Protein AF-A0A3D4GW04-F1 (afdb_monomer_lite)

Sequence (102 aa):
MNRYTFLANFTNLARQGFILAAIEYRTANVARFPAQLENVKAAVRFLRATSEYFGIDPKSTGIKGESAGGQLACLAGTTNGNGSFDIGQNLTKSSDVQAVCA

Structure (mmCIF, N/CA/C/O backbone):
data_AF-A0A3D4GW04-F1
#
_entry.id   AF-A0A3D4GW04-F1
#
loop_
_atom_site.group_PDB
_atom_site.id
_atom_site.type_symbol
_atom_site.label_atom_id
_atom_site.label_alt_id
_atom_site.label_comp_id
_atom_site.label_asym_id
_atom_site.label_entity_id
_atom_site.label_seq_id
_atom_site.pdbx_PDB_ins_code
_atom_site.Cartn_x
_atom_site.Cartn_y
_atom_site.Cartn_z
_atom_site.occupancy
_atom_site.B_iso_or_equiv
_atom_site.auth_seq_id
_atom_site.auth_comp_id
_atom_site.auth_asym_id
_atom_site.auth_atom_id
_atom_site.pdbx_PDB_model_num
ATOM 1 N N . MET A 1 1 ? 0.685 6.406 -19.303 1.00 61.22 1 MET A N 1
ATOM 2 C CA . MET A 1 1 ? -0.606 5.679 -19.293 1.00 61.22 1 MET A CA 1
ATOM 3 C C . MET A 1 1 ? -1.626 6.543 -18.564 1.00 61.22 1 MET A C 1
ATOM 5 O O . MET A 1 1 ? -1.231 7.209 -17.618 1.00 61.22 1 MET A O 1
ATOM 9 N N . ASN A 1 2 ? -2.886 6.607 -19.003 1.00 72.94 2 ASN A N 1
ATOM 10 C CA . ASN A 1 2 ? -3.899 7.414 -18.311 1.00 72.94 2 ASN A CA 1
ATOM 11 C C . ASN A 1 2 ? -4.240 6.765 -16.953 1.00 72.94 2 ASN A C 1
ATOM 13 O O . ASN A 1 2 ? -4.666 5.609 -16.916 1.00 72.94 2 ASN A O 1
ATOM 17 N N . ARG A 1 3 ? -4.064 7.505 -15.849 1.00 70.94 3 ARG A N 1
ATOM 18 C CA . ARG A 1 3 ? -4.274 7.028 -14.467 1.00 70.94 3 ARG A CA 1
ATOM 19 C C . ARG A 1 3 ? -5.700 6.559 -14.159 1.00 70.94 3 ARG A C 1
ATOM 21 O O . ARG A 1 3 ? -5.905 5.794 -13.225 1.00 70.94 3 ARG A O 1
ATOM 28 N N . TYR A 1 4 ? -6.680 6.975 -14.957 1.00 74.25 4 TYR A N 1
ATOM 29 C CA . TYR A 1 4 ? -8.086 6.620 -14.766 1.00 74.25 4 TYR A CA 1
ATOM 30 C C . TYR A 1 4 ? -8.511 5.365 -15.535 1.00 74.25 4 TYR A C 1
ATOM 32 O O . TYR A 1 4 ? -9.591 4.842 -15.275 1.00 74.25 4 TYR A O 1
ATOM 40 N N . THR A 1 5 ? -7.664 4.853 -16.439 1.00 75.12 5 THR A N 1
ATOM 41 C CA . THR A 1 5 ? -8.001 3.733 -17.343 1.00 75.12 5 THR A CA 1
ATOM 42 C C . THR A 1 5 ? -8.520 2.513 -16.584 1.00 75.12 5 THR A C 1
ATOM 44 O O . THR A 1 5 ? -9.471 1.874 -17.015 1.00 75.12 5 THR A O 1
ATOM 47 N N . PHE A 1 6 ? -7.931 2.221 -15.423 1.00 75.19 6 PHE A N 1
ATOM 48 C CA . PHE A 1 6 ? -8.273 1.037 -14.637 1.00 75.19 6 PHE A CA 1
ATOM 49 C C . PHE A 1 6 ? -9.319 1.294 -13.550 1.00 75.19 6 PHE A C 1
ATOM 51 O O . PHE A 1 6 ? -9.873 0.336 -13.023 1.00 75.19 6 PHE A O 1
ATOM 58 N N . LEU A 1 7 ? -9.644 2.552 -13.222 1.00 75.81 7 LEU A N 1
ATOM 59 C CA . LEU A 1 7 ? -10.640 2.839 -12.180 1.00 75.81 7 LEU A CA 1
ATOM 60 C C . LEU A 1 7 ? -12.032 2.332 -12.560 1.00 75.81 7 LEU A C 1
ATOM 62 O O . LEU A 1 7 ? -12.761 1.847 -11.697 1.00 75.81 7 LEU A O 1
ATOM 66 N N . ALA A 1 8 ? -12.381 2.386 -13.849 1.00 81.12 8 ALA A N 1
ATOM 67 C CA . ALA A 1 8 ? -13.654 1.873 -14.346 1.00 81.12 8 ALA A CA 1
ATOM 68 C C . ALA A 1 8 ? -13.845 0.377 -14.021 1.00 81.12 8 ALA A C 1
ATOM 70 O O . ALA A 1 8 ? -14.945 -0.037 -13.649 1.00 81.12 8 ALA A O 1
ATOM 71 N N . ASN A 1 9 ? -12.761 -0.408 -14.052 1.00 83.12 9 ASN A N 1
ATOM 72 C CA . ASN A 1 9 ? -12.782 -1.844 -13.747 1.00 83.12 9 ASN A CA 1
ATOM 73 C C . ASN A 1 9 ? -13.111 -2.135 -12.274 1.00 83.12 9 ASN A C 1
ATOM 75 O O . ASN A 1 9 ? -13.487 -3.255 -11.934 1.00 83.12 9 ASN A O 1
ATOM 79 N N . PHE A 1 10 ? -13.001 -1.133 -11.398 1.00 85.94 10 PHE A N 1
ATOM 80 C CA . PHE A 1 10 ? -13.250 -1.259 -9.964 1.00 85.94 10 PHE A CA 1
ATOM 81 C C . PHE A 1 10 ? -14.553 -0.597 -9.514 1.00 85.94 10 PHE A C 1
ATOM 83 O O . PHE A 1 10 ? -14.859 -0.589 -8.325 1.00 85.94 10 PHE A O 1
ATOM 90 N N . THR A 1 11 ? -15.374 -0.105 -10.442 1.00 87.31 11 THR A N 1
ATOM 91 C CA . THR A 1 11 ? -16.667 0.529 -10.131 1.00 87.31 11 THR A CA 1
ATOM 92 C C . THR A 1 11 ? -17.578 -0.341 -9.264 1.00 87.31 11 THR A C 1
ATOM 94 O O . THR A 1 11 ? -18.268 0.186 -8.396 1.00 87.31 11 THR A O 1
ATOM 97 N N . ASN A 1 12 ? -17.537 -1.669 -9.414 1.00 90.69 12 ASN A N 1
ATOM 98 C CA . ASN A 1 12 ? -18.284 -2.587 -8.549 1.00 90.69 12 ASN A CA 1
ATOM 99 C C . ASN A 1 12 ? -17.883 -2.482 -7.068 1.00 90.69 12 ASN A C 1
ATOM 101 O O . ASN A 1 12 ? -18.757 -2.540 -6.210 1.00 90.69 12 ASN A O 1
ATOM 105 N N . LEU A 1 13 ? -16.600 -2.264 -6.760 1.00 91.12 13 LEU A N 1
ATOM 106 C CA . LEU A 1 13 ? -16.139 -2.039 -5.387 1.00 91.12 13 LEU A CA 1
ATOM 107 C C . LEU A 1 13 ? -16.656 -0.698 -4.857 1.00 91.12 13 LEU A C 1
ATOM 109 O O . LEU A 1 13 ? -17.178 -0.633 -3.749 1.00 91.12 13 LEU A O 1
ATOM 113 N N . ALA A 1 14 ? -16.611 0.360 -5.671 1.00 91.12 14 ALA A N 1
ATOM 114 C CA . ALA A 1 14 ? -17.176 1.651 -5.276 1.00 91.12 14 ALA A CA 1
ATOM 115 C C . ALA A 1 14 ? -18.682 1.552 -4.965 1.00 91.12 14 ALA A C 1
ATOM 117 O O . ALA A 1 14 ? -19.153 2.100 -3.972 1.00 91.12 14 ALA A O 1
ATOM 118 N N . ARG A 1 15 ? -19.436 0.774 -5.755 1.00 92.88 15 ARG A N 1
ATOM 119 C CA . ARG A 1 15 ? -20.866 0.502 -5.507 1.00 92.88 15 ARG A CA 1
ATOM 120 C C . ARG A 1 15 ? -21.124 -0.296 -4.228 1.00 92.88 15 ARG A C 1
ATOM 122 O O . ARG A 1 15 ? -22.227 -0.230 -3.702 1.00 92.88 15 ARG A O 1
ATOM 129 N N . GLN A 1 16 ? -20.129 -1.029 -3.736 1.00 93.44 16 GLN A N 1
ATOM 130 C CA . GLN A 1 16 ? -20.178 -1.749 -2.462 1.00 93.44 16 GLN A CA 1
ATOM 131 C C . GLN A 1 16 ? -19.707 -0.892 -1.273 1.00 93.44 16 GLN A C 1
ATOM 133 O O . GLN A 1 16 ? -19.638 -1.396 -0.157 1.00 93.44 16 GLN A O 1
ATOM 138 N N . GLY A 1 17 ? -19.404 0.394 -1.489 1.00 92.06 17 GLY A N 1
ATOM 139 C CA . GLY A 1 17 ? -19.011 1.330 -0.433 1.00 92.06 17 GLY A CA 1
ATOM 140 C C . GLY A 1 17 ? -17.502 1.458 -0.219 1.00 92.06 17 GLY A C 1
ATOM 141 O O . GLY A 1 17 ? -17.084 2.107 0.736 1.00 92.06 17 GLY A O 1
ATOM 142 N N . PHE A 1 18 ? -16.670 0.880 -1.092 1.00 92.69 18 PHE A N 1
ATOM 143 C CA . PHE A 1 18 ? -15.221 1.064 -1.015 1.00 92.69 18 PHE A CA 1
ATOM 144 C C . PHE A 1 18 ? -14.788 2.410 -1.601 1.00 92.69 18 PHE A C 1
ATOM 146 O O . PHE A 1 18 ? -15.213 2.806 -2.688 1.00 92.69 18 PHE A O 1
ATOM 153 N N . ILE A 1 19 ? -13.847 3.069 -0.928 1.00 92.75 19 ILE A N 1
ATOM 154 C CA . ILE A 1 19 ? -13.100 4.191 -1.499 1.00 92.75 19 ILE A CA 1
ATOM 155 C C . ILE A 1 19 ? -11.964 3.629 -2.356 1.00 92.75 19 ILE A C 1
ATOM 157 O O . ILE A 1 19 ? -11.195 2.777 -1.912 1.00 92.75 19 ILE A O 1
ATOM 161 N N . LEU A 1 20 ? -11.847 4.122 -3.590 1.00 92.12 20 LEU A N 1
ATOM 162 C CA . LEU A 1 20 ? -10.801 3.720 -4.526 1.00 92.12 20 LEU A CA 1
ATOM 163 C C . LEU A 1 20 ? -9.775 4.839 -4.681 1.00 92.12 20 LEU A C 1
ATOM 165 O O . LEU A 1 20 ? -10.105 5.930 -5.142 1.00 92.12 20 LEU A O 1
ATOM 169 N N . ALA A 1 21 ? -8.520 4.544 -4.352 1.00 91.88 21 ALA A N 1
ATOM 170 C CA . ALA A 1 21 ? -7.395 5.449 -4.551 1.00 91.88 21 ALA A CA 1
ATOM 171 C C . ALA A 1 21 ? -6.427 4.855 -5.583 1.00 91.88 21 ALA A C 1
ATOM 173 O O . ALA A 1 21 ? -5.796 3.828 -5.335 1.00 91.88 21 ALA A O 1
ATOM 174 N N . ALA A 1 22 ? -6.306 5.498 -6.747 1.00 91.75 22 ALA A N 1
ATOM 175 C CA . ALA A 1 22 ? -5.269 5.160 -7.719 1.00 91.75 22 ALA A CA 1
ATOM 176 C C . ALA A 1 22 ? -3.949 5.826 -7.315 1.00 91.75 22 ALA A C 1
ATOM 178 O O . ALA A 1 22 ? -3.923 7.024 -7.034 1.00 91.75 22 ALA A O 1
ATOM 179 N N . ILE A 1 23 ? -2.861 5.056 -7.310 1.00 91.94 23 ILE A N 1
ATOM 180 C CA . ILE A 1 23 ? -1.532 5.538 -6.927 1.00 91.94 23 ILE A CA 1
ATOM 181 C C . ILE A 1 23 ? -0.583 5.497 -8.122 1.00 91.94 23 ILE A C 1
ATOM 183 O O . ILE A 1 23 ? -0.618 4.570 -8.931 1.00 91.94 23 ILE A O 1
ATOM 187 N N . GLU A 1 24 ? 0.294 6.490 -8.203 1.00 92.19 24 GLU A N 1
ATOM 188 C CA . GLU A 1 24 ? 1.429 6.491 -9.121 1.00 92.19 24 GLU A CA 1
ATOM 189 C C . GLU A 1 24 ? 2.709 6.230 -8.323 1.00 92.19 24 GLU A C 1
ATOM 191 O O . GLU A 1 24 ? 2.901 6.754 -7.225 1.00 92.19 24 GLU A O 1
ATOM 196 N N . TYR A 1 25 ? 3.590 5.399 -8.872 1.00 94.12 25 TYR A N 1
ATOM 197 C CA . TYR A 1 25 ? 4.887 5.077 -8.285 1.00 94.12 25 TYR A CA 1
ATOM 198 C C . TYR A 1 25 ? 5.988 5.235 -9.333 1.00 94.12 25 TYR A C 1
ATOM 200 O O . TYR A 1 25 ? 5.752 5.100 -10.535 1.00 94.12 25 TYR A O 1
ATOM 208 N N . ARG A 1 26 ? 7.213 5.520 -8.882 1.00 95.50 26 ARG A N 1
ATOM 209 C CA . ARG A 1 26 ? 8.376 5.677 -9.766 1.00 95.50 26 ARG A CA 1
ATOM 210 C C . ARG A 1 26 ? 8.677 4.360 -10.474 1.00 95.50 26 ARG A C 1
ATOM 212 O O . ARG A 1 26 ? 8.938 3.358 -9.820 1.00 95.50 26 ARG A O 1
ATOM 219 N N . THR A 1 27 ? 8.702 4.347 -11.799 1.00 92.56 27 THR A N 1
ATOM 220 C CA . THR A 1 27 ? 9.072 3.167 -12.595 1.00 92.56 27 THR A CA 1
ATOM 221 C C . THR A 1 27 ? 10.592 2.951 -12.624 1.00 92.56 27 THR A C 1
ATOM 223 O O . THR A 1 27 ? 11.364 3.833 -12.249 1.00 92.56 27 THR A O 1
ATOM 226 N N . ALA A 1 28 ? 11.042 1.765 -13.050 1.00 92.25 28 ALA A N 1
ATOM 227 C CA . ALA A 1 28 ? 12.454 1.359 -12.983 1.00 92.25 28 ALA A CA 1
ATOM 228 C C . ALA A 1 28 ? 13.419 2.250 -13.795 1.00 92.25 28 ALA A C 1
ATOM 230 O O . ALA A 1 28 ? 14.601 2.334 -13.478 1.00 92.25 28 ALA A O 1
ATOM 231 N N . ASN A 1 29 ? 12.914 2.941 -14.819 1.00 93.75 29 ASN A N 1
ATOM 232 C CA . ASN A 1 29 ? 13.656 3.946 -15.587 1.00 93.75 29 ASN A CA 1
ATOM 233 C C . ASN A 1 29 ? 13.886 5.262 -14.819 1.00 93.75 29 ASN A C 1
ATOM 235 O O . ASN A 1 29 ? 14.743 6.042 -15.217 1.00 93.75 29 ASN A O 1
ATOM 239 N N . VAL A 1 30 ? 13.124 5.521 -13.752 1.00 96.19 30 VAL A N 1
ATOM 240 C CA . VAL A 1 30 ? 13.243 6.722 -12.910 1.00 96.19 30 VAL A CA 1
ATOM 241 C C . VAL A 1 30 ? 14.028 6.418 -11.636 1.00 96.19 30 VAL A C 1
ATOM 243 O O . VAL A 1 30 ? 14.853 7.223 -11.215 1.00 96.19 30 VAL A O 1
ATOM 246 N N . ALA A 1 31 ? 13.779 5.269 -11.005 1.00 96.69 31 ALA A N 1
ATOM 247 C CA . ALA A 1 31 ? 14.454 4.887 -9.770 1.00 96.69 31 ALA A CA 1
ATOM 248 C C . ALA A 1 31 ? 14.588 3.366 -9.646 1.00 96.69 31 ALA A C 1
ATOM 250 O O . ALA A 1 31 ? 13.671 2.617 -9.986 1.00 96.69 31 ALA A O 1
ATOM 251 N N . ARG A 1 32 ? 15.727 2.905 -9.118 1.00 97.25 32 ARG A N 1
ATOM 252 C CA . ARG A 1 32 ? 15.957 1.483 -8.832 1.00 97.25 32 ARG A CA 1
ATOM 253 C C . ARG A 1 32 ? 15.114 1.027 -7.641 1.00 97.25 32 ARG A C 1
ATOM 255 O O . ARG A 1 32 ? 14.807 1.817 -6.750 1.00 97.25 32 ARG A O 1
ATOM 262 N N . PHE A 1 33 ? 14.796 -0.262 -7.609 1.00 96.75 33 PHE A N 1
ATOM 263 C CA . PHE A 1 33 ? 14.236 -0.905 -6.421 1.00 96.75 33 PHE A CA 1
ATOM 264 C C . PHE A 1 33 ? 15.117 -0.609 -5.183 1.00 96.75 33 PHE A C 1
ATOM 266 O O . PHE A 1 33 ? 16.343 -0.649 -5.333 1.00 96.75 33 PHE A O 1
ATOM 273 N N . PRO A 1 34 ? 14.549 -0.304 -3.992 1.00 97.19 34 PRO A N 1
ATOM 274 C CA . PRO A 1 34 ? 13.145 -0.464 -3.570 1.00 97.19 34 PRO A CA 1
ATOM 275 C C . PRO A 1 34 ? 12.217 0.748 -3.781 1.00 97.19 34 PRO A C 1
ATOM 277 O O . PRO A 1 34 ? 11.109 0.764 -3.241 1.00 97.19 34 PRO A O 1
ATOM 280 N N . ALA A 1 35 ? 12.600 1.734 -4.596 1.00 98.06 35 ALA A N 1
ATOM 281 C CA . ALA A 1 35 ? 11.874 2.999 -4.760 1.00 98.06 35 ALA A CA 1
ATOM 282 C C . ALA A 1 35 ? 10.367 2.879 -5.057 1.00 98.06 35 ALA A C 1
ATOM 284 O O . ALA A 1 35 ? 9.573 3.720 -4.626 1.00 98.06 35 ALA A O 1
ATOM 285 N N . GLN A 1 36 ? 9.977 1.846 -5.803 1.00 97.81 36 GLN A N 1
ATOM 286 C CA . GLN A 1 36 ? 8.593 1.519 -6.140 1.00 97.81 36 GLN A CA 1
ATOM 287 C C . GLN A 1 36 ? 7.790 1.136 -4.890 1.00 97.81 36 GLN A C 1
ATOM 289 O O . GLN A 1 36 ? 6.697 1.654 -4.667 1.00 97.81 36 GLN A O 1
ATOM 294 N N . LEU A 1 37 ? 8.347 0.239 -4.068 1.00 98.19 37 LEU A N 1
ATOM 295 C CA . LEU A 1 37 ? 7.716 -0.256 -2.845 1.00 98.19 37 LEU A CA 1
ATOM 296 C C . LEU A 1 37 ? 7.594 0.864 -1.810 1.00 98.19 37 LEU A C 1
ATOM 298 O O . LEU A 1 37 ? 6.544 1.015 -1.188 1.00 98.19 37 LEU A O 1
ATOM 302 N N . GLU A 1 38 ? 8.628 1.696 -1.688 1.00 98.50 38 GLU A N 1
ATOM 303 C CA . GLU A 1 38 ? 8.603 2.899 -0.852 1.00 98.50 38 GLU A CA 1
ATOM 304 C C . GLU A 1 38 ? 7.444 3.829 -1.231 1.00 98.50 38 GLU A C 1
ATOM 306 O O . GLU A 1 38 ? 6.763 4.358 -0.354 1.00 98.50 38 GLU A O 1
ATOM 311 N N . ASN A 1 39 ? 7.183 4.020 -2.531 1.00 98.12 39 ASN A N 1
ATOM 312 C CA . ASN A 1 39 ? 6.070 4.850 -2.994 1.00 98.12 39 ASN A CA 1
ATOM 313 C C . ASN A 1 39 ? 4.711 4.227 -2.667 1.00 98.12 39 ASN A C 1
ATOM 315 O O . ASN A 1 39 ? 3.819 4.943 -2.216 1.00 98.12 39 ASN A O 1
ATOM 319 N N . VAL A 1 40 ? 4.561 2.910 -2.828 1.00 97.94 40 VAL A N 1
ATOM 320 C CA . VAL A 1 40 ? 3.333 2.200 -2.440 1.00 97.94 40 VAL A CA 1
ATOM 321 C C . 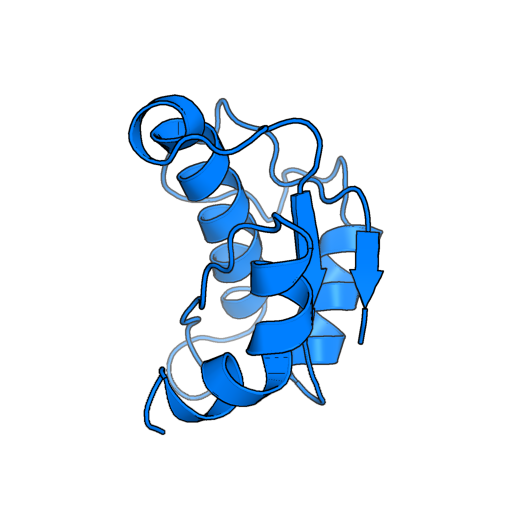VAL A 1 40 ? 3.058 2.357 -0.944 1.00 97.94 40 VAL A C 1
ATOM 323 O O . VAL A 1 40 ? 1.967 2.771 -0.551 1.00 97.94 40 VAL A O 1
ATOM 326 N N . LYS A 1 41 ? 4.060 2.106 -0.098 1.00 98.50 41 LYS A N 1
ATOM 327 C CA . LYS A 1 41 ? 3.939 2.254 1.358 1.00 98.50 41 LYS A CA 1
ATOM 328 C C . LYS A 1 41 ? 3.692 3.707 1.774 1.00 98.50 41 LYS A C 1
ATOM 330 O O . LYS A 1 41 ? 2.863 3.961 2.647 1.00 98.50 41 LYS A O 1
ATOM 335 N N . ALA A 1 42 ? 4.333 4.673 1.112 1.00 98.38 42 ALA A N 1
ATOM 336 C CA . ALA A 1 42 ? 4.067 6.096 1.323 1.00 98.38 42 ALA A CA 1
ATOM 337 C C . ALA A 1 42 ? 2.625 6.479 0.966 1.00 98.38 42 ALA A C 1
ATOM 339 O O . ALA A 1 42 ? 2.014 7.262 1.692 1.00 98.38 42 ALA A O 1
ATOM 340 N N . ALA A 1 43 ? 2.055 5.901 -0.094 1.00 97.50 43 ALA A N 1
ATOM 341 C CA . ALA A 1 43 ? 0.666 6.142 -0.465 1.00 97.50 43 ALA A CA 1
ATOM 342 C C . ALA A 1 43 ? -0.312 5.616 0.599 1.00 97.50 43 ALA A C 1
ATOM 344 O O . ALA A 1 43 ? -1.237 6.330 0.978 1.00 97.50 43 ALA A O 1
ATOM 345 N N . VAL A 1 44 ? -0.067 4.428 1.165 1.00 97.69 44 VAL A N 1
ATOM 346 C CA . VAL A 1 44 ? -0.863 3.900 2.291 1.00 97.69 44 VAL A CA 1
ATOM 347 C C . VAL A 1 44 ? -0.805 4.846 3.495 1.00 97.69 44 VAL A C 1
ATOM 349 O O . VAL A 1 44 ? -1.841 5.200 4.063 1.00 97.69 44 VAL A O 1
ATOM 352 N N . ARG A 1 45 ? 0.394 5.322 3.860 1.00 98.06 45 ARG A N 1
ATOM 353 C CA . ARG A 1 45 ? 0.556 6.293 4.956 1.00 98.06 45 ARG A CA 1
ATOM 354 C C . ARG A 1 45 ? -0.155 7.611 4.672 1.00 98.06 45 ARG A C 1
ATOM 356 O O . ARG A 1 45 ? -0.774 8.166 5.574 1.00 98.06 45 ARG A O 1
ATOM 363 N N . PHE A 1 46 ? -0.088 8.102 3.437 1.00 97.50 46 PHE A N 1
ATOM 364 C CA . PHE A 1 46 ? -0.780 9.317 3.016 1.00 97.50 46 PHE A CA 1
ATOM 365 C C . PHE A 1 46 ? -2.300 9.184 3.161 1.00 97.50 46 PHE A C 1
ATOM 367 O O . PHE A 1 46 ? -2.926 10.055 3.765 1.00 97.50 46 PHE A O 1
ATOM 374 N N . LEU A 1 47 ? -2.890 8.080 2.695 1.00 96.06 47 LEU A N 1
ATOM 375 C CA . LEU A 1 47 ? -4.329 7.824 2.835 1.00 96.06 47 LEU A CA 1
ATOM 376 C C . LEU A 1 47 ? -4.753 7.753 4.307 1.00 96.06 47 LEU A C 1
ATOM 378 O O . LEU A 1 47 ? -5.785 8.297 4.682 1.00 96.06 47 LEU A O 1
ATOM 382 N N . ARG A 1 48 ? -3.923 7.163 5.173 1.00 96.94 48 ARG A N 1
ATOM 383 C CA . ARG A 1 48 ? -4.160 7.152 6.626 1.00 96.94 48 ARG A CA 1
ATOM 384 C C . ARG A 1 48 ? -3.979 8.511 7.292 1.00 96.94 48 ARG A C 1
ATOM 386 O O . ARG A 1 48 ? -4.638 8.793 8.287 1.00 96.94 48 ARG A O 1
ATOM 393 N N . ALA A 1 49 ? -3.062 9.337 6.803 1.00 97.44 49 ALA A N 1
ATOM 394 C CA . ALA A 1 49 ? -2.861 10.690 7.314 1.00 97.44 49 ALA A CA 1
ATOM 395 C C . ALA A 1 49 ? -4.002 11.633 6.913 1.00 97.44 49 ALA A C 1
ATOM 397 O O . ALA A 1 49 ? -4.303 12.569 7.645 1.00 97.44 49 ALA A O 1
ATOM 398 N N . THR A 1 50 ? -4.652 11.355 5.784 1.00 96.25 50 THR A N 1
ATOM 399 C CA . THR A 1 50 ? -5.748 12.151 5.216 1.00 96.25 50 THR A CA 1
ATOM 400 C C . THR A 1 50 ? -7.114 11.481 5.379 1.00 96.25 50 THR A C 1
ATOM 402 O O . THR A 1 50 ? -8.085 11.877 4.737 1.00 96.25 50 THR A O 1
ATOM 405 N N . SER A 1 51 ? -7.211 10.470 6.249 1.00 96.31 51 SER A N 1
ATOM 406 C CA . SER A 1 51 ? -8.379 9.592 6.314 1.00 96.31 51 SER A CA 1
ATOM 407 C C . SER A 1 51 ? -9.659 10.329 6.696 1.00 96.31 51 SER A C 1
ATOM 409 O O . SER A 1 51 ? -10.702 10.069 6.112 1.00 96.31 51 SER A O 1
ATOM 411 N N . GLU A 1 52 ? -9.575 11.286 7.622 1.00 96.31 52 GLU A N 1
ATOM 412 C CA . GLU A 1 52 ? -10.712 12.119 8.033 1.00 96.31 52 GLU A CA 1
ATOM 413 C C . GLU A 1 52 ? -11.245 12.969 6.873 1.00 96.31 52 GLU A C 1
ATOM 415 O O . GLU A 1 52 ? -12.449 13.019 6.645 1.00 96.31 52 GLU A O 1
ATOM 420 N N . TYR A 1 53 ? -10.345 13.564 6.085 1.00 95.69 53 TYR A N 1
ATOM 421 C CA . TYR A 1 53 ? -10.713 14.414 4.954 1.00 95.69 53 TYR A CA 1
ATOM 422 C C . TYR A 1 53 ? -11.442 13.639 3.848 1.00 95.69 53 TYR A C 1
ATOM 424 O O . TYR A 1 53 ? -12.384 14.150 3.248 1.00 95.69 53 TYR A O 1
ATOM 432 N N . PHE A 1 54 ? -11.023 12.399 3.585 1.00 92.38 54 PHE A N 1
ATOM 433 C CA . PHE A 1 54 ? -11.609 11.556 2.539 1.00 92.38 54 PHE A CA 1
ATOM 434 C C . PHE A 1 54 ? -12.674 10.571 3.047 1.00 92.38 54 PHE A C 1
ATOM 436 O O . PHE A 1 54 ? -13.225 9.823 2.243 1.00 92.38 54 PHE 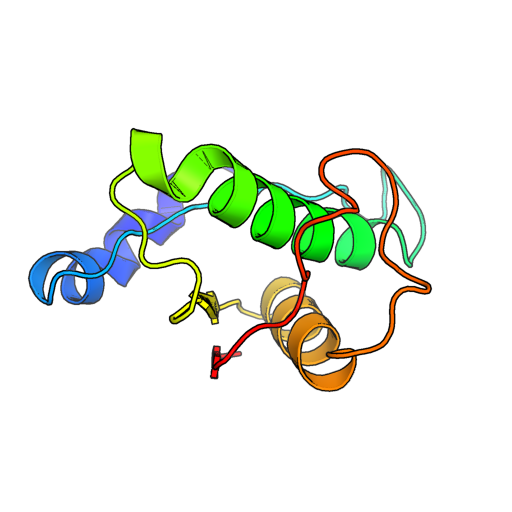A O 1
ATOM 443 N N . GLY A 1 55 ? -12.961 10.535 4.353 1.00 93.31 55 GLY A N 1
ATOM 444 C CA . GLY A 1 55 ? -13.878 9.556 4.950 1.00 93.31 55 GLY A CA 1
ATOM 445 C C . GLY A 1 55 ? -13.383 8.104 4.869 1.00 93.31 55 GLY A C 1
ATOM 446 O O . GLY A 1 55 ? -14.187 7.182 4.768 1.00 93.31 55 GLY A O 1
ATOM 447 N N . ILE A 1 56 ? -12.065 7.889 4.873 1.00 94.19 56 ILE A N 1
ATOM 448 C CA . ILE A 1 56 ? -11.437 6.561 4.807 1.00 94.19 56 ILE A CA 1
ATOM 449 C C . ILE A 1 56 ? -11.419 5.941 6.205 1.00 94.19 56 ILE A C 1
ATOM 451 O O . ILE A 1 56 ? -11.007 6.593 7.161 1.00 94.19 56 ILE A O 1
ATOM 455 N N . ASP A 1 57 ? -11.772 4.659 6.323 1.00 94.81 57 ASP A N 1
ATOM 456 C CA . ASP A 1 57 ? -11.443 3.877 7.517 1.00 94.81 57 ASP A CA 1
ATOM 457 C C . ASP A 1 57 ? -9.954 3.473 7.478 1.00 94.81 57 ASP A C 1
ATOM 459 O O . ASP A 1 57 ? -9.566 2.596 6.695 1.00 94.81 57 ASP A O 1
ATOM 463 N N . PRO A 1 58 ? -9.083 4.071 8.316 1.00 93.12 58 PRO A N 1
ATOM 464 C CA . PRO A 1 58 ? -7.647 3.808 8.269 1.00 93.12 58 PRO A CA 1
ATOM 465 C C . PRO A 1 58 ? -7.272 2.385 8.715 1.00 93.12 58 PRO A C 1
ATOM 467 O O . PRO A 1 58 ? -6.126 1.969 8.503 1.00 93.12 58 PRO A O 1
ATOM 470 N N . LYS A 1 59 ? -8.199 1.647 9.344 1.00 94.44 59 LYS A N 1
ATOM 471 C CA . LYS A 1 59 ? -7.996 0.262 9.798 1.00 94.44 59 LYS A CA 1
ATOM 472 C C . LYS A 1 59 ? -8.321 -0.775 8.723 1.00 94.44 59 LYS A C 1
ATOM 474 O O . LYS A 1 59 ? -7.933 -1.927 8.884 1.00 94.44 59 LYS A O 1
ATOM 479 N N . SER A 1 60 ? -8.975 -0.363 7.638 1.00 93.69 60 SER A N 1
ATOM 480 C CA . SER A 1 60 ? -9.498 -1.250 6.596 1.00 93.69 60 SER A CA 1
ATOM 481 C C . SER A 1 60 ? -8.916 -0.883 5.230 1.00 93.69 60 SER A C 1
ATOM 483 O O . SER A 1 60 ? -9.623 -0.452 4.323 1.00 93.69 60 SER A O 1
ATOM 485 N N . THR A 1 61 ? -7.595 -1.011 5.074 1.00 95.56 61 THR A N 1
ATOM 486 C CA . THR A 1 61 ? -6.884 -0.676 3.830 1.00 95.56 61 THR A CA 1
ATOM 487 C C . THR A 1 61 ? -6.393 -1.935 3.119 1.00 95.56 61 THR A C 1
ATOM 489 O O . THR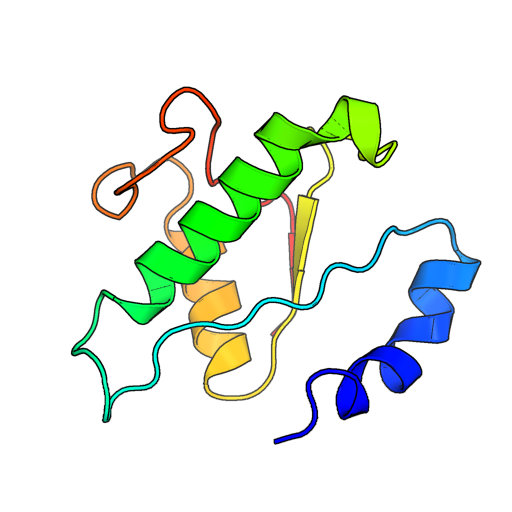 A 1 61 ? -5.538 -2.658 3.629 1.00 95.56 61 THR A O 1
ATOM 492 N N . GLY A 1 62 ? -6.912 -2.185 1.917 1.00 95.50 62 GLY A N 1
ATOM 493 C CA . GLY A 1 62 ? -6.420 -3.222 1.009 1.00 95.50 62 GLY A CA 1
ATOM 494 C C . GLY A 1 62 ? -5.617 -2.630 -0.146 1.00 95.50 62 GLY A C 1
ATOM 495 O O . GLY A 1 62 ? -5.804 -1.469 -0.510 1.00 95.50 62 GLY A O 1
ATOM 496 N N . ILE A 1 63 ? -4.745 -3.436 -0.748 1.00 95.81 63 ILE A N 1
ATOM 497 C CA . ILE A 1 63 ? -4.026 -3.075 -1.971 1.00 95.81 63 ILE A CA 1
ATOM 498 C C . ILE A 1 63 ? -4.322 -4.072 -3.086 1.00 95.81 63 ILE A C 1
ATOM 500 O O . ILE A 1 63 ? -4.324 -5.287 -2.880 1.00 95.81 63 ILE A O 1
ATOM 504 N N . LYS A 1 64 ? -4.558 -3.542 -4.288 1.00 93.94 64 LYS A N 1
ATOM 505 C CA . LYS A 1 64 ? -4.712 -4.339 -5.499 1.00 93.94 64 LYS A CA 1
ATOM 506 C C . LYS A 1 64 ? -3.748 -3.885 -6.589 1.00 93.94 64 LYS A C 1
ATOM 508 O O . LYS A 1 64 ? -3.591 -2.689 -6.818 1.00 93.94 64 LYS A O 1
ATOM 513 N N . GLY A 1 65 ? -3.162 -4.848 -7.293 1.00 92.56 65 GLY A N 1
ATOM 514 C CA . GLY A 1 65 ? -2.372 -4.619 -8.497 1.00 92.56 65 GLY A CA 1
ATOM 515 C C . GLY A 1 65 ? -2.615 -5.676 -9.573 1.00 92.56 65 GLY A C 1
ATOM 516 O O . GLY A 1 65 ? -3.491 -6.526 -9.426 1.00 92.56 65 GLY A O 1
ATOM 517 N N . GLU A 1 66 ? -1.853 -5.565 -10.660 1.00 91.81 66 GLU A N 1
ATOM 518 C CA . GLU A 1 66 ? -1.704 -6.551 -11.737 1.00 91.81 66 GLU A CA 1
ATOM 519 C C . GLU A 1 66 ? -0.243 -6.502 -12.222 1.00 91.81 66 GLU A C 1
ATOM 521 O O . GLU A 1 66 ? 0.368 -5.425 -12.225 1.00 91.81 66 GLU A O 1
ATOM 526 N N . SER A 1 67 ? 0.340 -7.642 -12.613 1.00 93.75 67 SER A N 1
ATOM 527 C CA . SER A 1 67 ? 1.715 -7.734 -13.140 1.00 93.75 67 SER A CA 1
ATOM 528 C C . SER A 1 67 ? 2.744 -7.096 -12.184 1.00 93.75 67 SER A C 1
ATOM 530 O O . SER A 1 67 ? 2.788 -7.453 -11.006 1.00 93.75 67 SER A O 1
ATOM 532 N N . ALA A 1 68 ? 3.535 -6.115 -12.631 1.00 93.38 68 ALA A N 1
ATOM 533 C CA . ALA A 1 68 ? 4.459 -5.366 -11.776 1.00 93.38 68 ALA A CA 1
ATOM 534 C C . ALA A 1 68 ? 3.753 -4.689 -10.582 1.00 93.38 68 ALA A C 1
ATOM 536 O O . ALA A 1 68 ? 4.292 -4.652 -9.477 1.00 93.38 68 ALA A O 1
ATOM 537 N N . GLY A 1 69 ? 2.521 -4.204 -10.767 1.00 93.81 69 GLY A N 1
ATOM 538 C CA . GLY A 1 69 ? 1.706 -3.672 -9.675 1.00 93.81 69 GLY A CA 1
ATOM 539 C C . GLY A 1 69 ? 1.247 -4.758 -8.699 1.00 93.81 69 GLY A C 1
ATOM 540 O O . GLY A 1 69 ? 1.191 -4.511 -7.499 1.00 93.81 69 GLY A O 1
ATOM 541 N N . GLY A 1 70 ? 0.958 -5.964 -9.195 1.00 95.88 70 GLY A N 1
ATOM 542 C CA . GLY A 1 70 ? 0.610 -7.127 -8.372 1.00 95.88 70 GLY A CA 1
ATOM 543 C C . GLY A 1 70 ? 1.792 -7.574 -7.513 1.00 95.88 70 GLY A C 1
ATOM 544 O O . GLY A 1 70 ? 1.641 -7.793 -6.314 1.00 95.88 70 GLY A O 1
ATOM 545 N N . GLN A 1 71 ? 3.001 -7.578 -8.083 1.00 97.00 71 GLN A N 1
ATOM 546 C CA . GLN A 1 71 ? 4.230 -7.805 -7.321 1.00 97.00 71 GLN A CA 1
ATOM 547 C C . GLN A 1 71 ? 4.401 -6.771 -6.198 1.00 97.00 71 GLN A C 1
ATOM 549 O O . GLN A 1 71 ? 4.715 -7.147 -5.071 1.00 97.00 71 GLN A O 1
ATOM 554 N N . LEU A 1 72 ? 4.177 -5.481 -6.471 1.00 97.81 72 LEU A N 1
ATOM 555 C CA . LEU A 1 72 ? 4.255 -4.436 -5.442 1.00 97.81 72 LEU A CA 1
ATOM 556 C C . LEU A 1 72 ? 3.170 -4.584 -4.371 1.00 97.81 72 LEU A C 1
ATOM 558 O O . LEU A 1 72 ? 3.456 -4.356 -3.198 1.00 97.81 72 LEU A O 1
ATOM 562 N N . ALA A 1 73 ? 1.960 -4.999 -4.751 1.00 97.94 73 ALA A N 1
ATOM 563 C CA . ALA A 1 73 ? 0.876 -5.296 -3.820 1.00 97.94 73 ALA A CA 1
ATOM 564 C C . ALA A 1 73 ? 1.256 -6.446 -2.869 1.00 97.94 73 ALA A C 1
ATOM 566 O O . ALA A 1 73 ? 1.134 -6.300 -1.652 1.00 97.94 73 ALA A O 1
ATOM 567 N N . CYS A 1 74 ? 1.802 -7.542 -3.408 1.00 98.31 74 CYS A N 1
ATOM 568 C CA . CYS A 1 74 ? 2.340 -8.651 -2.619 1.00 98.31 74 CYS A CA 1
ATOM 569 C C . CYS A 1 74 ? 3.459 -8.193 -1.688 1.00 98.31 74 CYS A C 1
ATOM 571 O O . CYS A 1 74 ? 3.367 -8.424 -0.486 1.00 98.31 74 CYS A O 1
ATOM 573 N N . LEU A 1 75 ? 4.470 -7.494 -2.212 1.00 98.25 75 LEU A N 1
ATOM 574 C CA . LEU A 1 75 ? 5.591 -7.003 -1.412 1.00 98.25 75 LEU A CA 1
ATOM 575 C C . LEU A 1 75 ? 5.128 -6.088 -0.278 1.00 98.25 75 LEU A C 1
ATOM 577 O O . LEU A 1 75 ? 5.629 -6.218 0.835 1.00 98.25 75 LEU A O 1
ATOM 581 N N . ALA A 1 76 ? 4.173 -5.189 -0.530 1.00 98.19 76 ALA A N 1
ATOM 582 C CA . ALA A 1 76 ? 3.628 -4.307 0.497 1.00 98.19 76 ALA A CA 1
ATOM 583 C C . ALA A 1 76 ? 3.023 -5.103 1.662 1.00 98.19 76 ALA A C 1
ATOM 585 O O . ALA A 1 76 ? 3.377 -4.829 2.807 1.00 98.19 76 ALA A O 1
ATOM 586 N N . GLY A 1 77 ? 2.199 -6.117 1.373 1.00 98.19 77 GLY A N 1
ATOM 587 C CA . GLY A 1 77 ? 1.591 -6.966 2.401 1.00 98.19 77 GLY A CA 1
ATOM 588 C C . GLY A 1 77 ? 2.580 -7.895 3.106 1.00 98.19 77 GLY A C 1
ATOM 589 O O . GLY A 1 77 ? 2.556 -8.005 4.329 1.00 98.19 77 GLY A O 1
ATOM 590 N N . THR A 1 78 ? 3.504 -8.526 2.375 1.00 98.19 78 THR A N 1
ATOM 591 C CA . THR A 1 78 ? 4.511 -9.426 2.973 1.00 98.19 78 THR A CA 1
ATOM 592 C C . THR A 1 78 ? 5.589 -8.683 3.760 1.00 98.19 78 THR A C 1
ATOM 594 O O . THR A 1 78 ? 6.372 -9.309 4.466 1.00 98.19 78 THR A O 1
ATOM 597 N N . THR A 1 79 ? 5.654 -7.356 3.638 1.00 98.44 79 THR A N 1
ATOM 598 C CA . THR A 1 79 ? 6.541 -6.485 4.421 1.00 98.44 79 THR A CA 1
ATOM 599 C C . THR A 1 79 ? 5.766 -5.614 5.413 1.00 98.44 79 THR A C 1
ATOM 601 O O . THR A 1 79 ? 6.259 -4.562 5.830 1.00 98.44 79 THR A O 1
ATOM 604 N N . ASN A 1 80 ? 4.552 -6.019 5.800 1.00 98.25 80 ASN A N 1
ATOM 605 C CA . ASN A 1 80 ? 3.866 -5.429 6.949 1.00 98.25 80 ASN A CA 1
ATOM 606 C C . ASN A 1 80 ? 4.751 -5.528 8.209 1.00 98.25 80 ASN A C 1
ATOM 608 O O . ASN A 1 80 ? 5.462 -6.514 8.404 1.00 98.25 80 ASN A O 1
ATOM 612 N N . GLY A 1 81 ? 4.738 -4.498 9.054 1.00 97.56 81 GLY A N 1
ATOM 613 C CA . GLY A 1 81 ? 5.573 -4.382 10.253 1.00 97.56 81 GLY A CA 1
ATOM 614 C C . GLY A 1 81 ? 7.052 -4.077 9.980 1.00 97.56 81 GLY A C 1
ATOM 615 O O . GLY A 1 81 ? 7.796 -3.792 10.917 1.00 97.56 81 GLY A O 1
ATOM 616 N N . ASN A 1 82 ? 7.494 -4.092 8.717 1.00 97.50 82 ASN A N 1
ATOM 617 C CA . ASN A 1 82 ? 8.859 -3.742 8.338 1.00 97.50 82 ASN A CA 1
ATOM 618 C C . ASN A 1 82 ? 8.949 -2.274 7.887 1.00 97.50 82 ASN A C 1
ATOM 620 O O . ASN A 1 82 ? 8.634 -1.934 6.743 1.00 97.50 82 ASN A O 1
ATOM 624 N N . GLY A 1 83 ? 9.443 -1.420 8.785 1.00 95.31 83 GLY A N 1
ATOM 625 C CA . GLY A 1 83 ? 9.647 0.009 8.538 1.00 95.31 83 GLY A CA 1
ATOM 626 C C . GLY A 1 83 ? 10.863 0.361 7.670 1.00 95.31 83 GLY A C 1
ATOM 627 O O . GLY A 1 83 ? 11.036 1.530 7.343 1.00 95.31 83 GLY A O 1
ATOM 628 N N . SER A 1 84 ? 11.706 -0.592 7.249 1.00 97.38 84 SER A N 1
ATOM 629 C CA . SER A 1 84 ? 12.903 -0.294 6.436 1.00 97.38 84 SER A CA 1
ATOM 630 C C . SER A 1 84 ? 12.590 0.291 5.053 1.00 97.38 84 SER A C 1
ATOM 632 O O . SER A 1 84 ? 13.475 0.857 4.419 1.00 97.38 84 SER A O 1
ATOM 634 N N . PHE A 1 85 ? 11.343 0.174 4.590 1.00 97.81 85 PHE A N 1
ATOM 635 C CA . PHE A 1 85 ? 10.853 0.757 3.334 1.00 97.81 85 PHE A CA 1
ATOM 636 C C . PHE A 1 85 ? 10.010 2.027 3.553 1.00 97.81 85 PHE A C 1
ATOM 638 O O . PHE A 1 85 ? 9.464 2.596 2.603 1.00 97.81 85 PHE A O 1
ATOM 645 N N . ASP A 1 86 ? 9.870 2.475 4.802 1.00 98.00 86 ASP A N 1
ATOM 646 C CA . ASP A 1 86 ? 9.066 3.634 5.161 1.00 98.00 86 ASP A CA 1
ATOM 647 C C . ASP A 1 86 ? 9.928 4.894 5.160 1.00 98.00 86 ASP A C 1
ATOM 649 O O . ASP A 1 86 ? 10.546 5.263 6.153 1.00 98.00 86 ASP A O 1
ATOM 653 N N . ILE A 1 87 ? 9.946 5.572 4.011 1.00 96.88 87 ILE A N 1
ATOM 654 C CA . ILE A 1 87 ? 10.654 6.843 3.829 1.00 96.88 87 ILE A CA 1
ATOM 655 C C . ILE A 1 87 ? 9.699 8.002 3.522 1.00 96.88 87 ILE A C 1
ATOM 657 O O . ILE A 1 87 ? 8.559 7.813 3.083 1.00 96.88 87 ILE A O 1
ATOM 661 N N . GLY A 1 88 ? 10.183 9.228 3.714 1.00 95.88 88 GLY A N 1
ATOM 662 C CA . GLY A 1 88 ? 9.453 10.4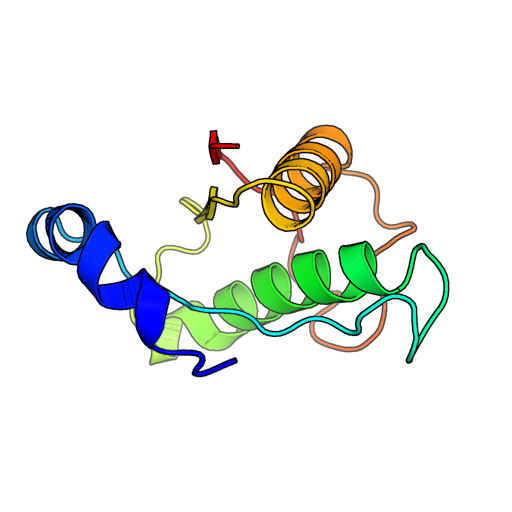44 3.365 1.00 95.88 88 GLY A CA 1
ATOM 663 C C . GLY A 1 88 ? 8.454 10.875 4.438 1.00 95.88 88 GLY A C 1
ATOM 664 O O . GLY A 1 88 ? 8.797 10.978 5.610 1.00 95.88 88 GLY A O 1
ATOM 665 N N . GLN A 1 89 ? 7.233 11.206 4.023 1.00 97.12 89 GLN A N 1
ATOM 666 C CA . GLN A 1 89 ? 6.232 11.844 4.882 1.00 97.12 89 GLN A CA 1
ATOM 667 C C . GLN A 1 89 ? 5.346 10.827 5.623 1.00 97.12 89 GLN A C 1
ATOM 669 O O . GLN A 1 89 ? 5.277 9.646 5.269 1.00 97.12 89 GLN A O 1
ATOM 674 N N . ASN A 1 90 ? 4.622 11.319 6.634 1.00 97.50 90 ASN A N 1
ATOM 675 C CA . ASN A 1 90 ? 3.604 10.576 7.388 1.00 97.50 90 ASN A CA 1
ATOM 676 C C . ASN A 1 90 ? 4.123 9.322 8.115 1.00 97.50 90 ASN A C 1
ATOM 678 O O . ASN A 1 90 ? 3.356 8.392 8.336 1.00 97.50 90 ASN A O 1
ATOM 682 N N . LEU A 1 91 ? 5.400 9.295 8.515 1.00 97.94 91 LEU A N 1
ATOM 683 C CA . LEU A 1 91 ? 6.057 8.134 9.146 1.00 97.94 91 LEU A CA 1
ATOM 684 C C . LEU A 1 91 ? 5.430 7.691 10.479 1.00 97.94 91 LEU A C 1
ATOM 686 O O . LEU A 1 91 ? 5.660 6.575 10.926 1.00 97.94 91 LEU A O 1
ATOM 690 N N . THR A 1 92 ? 4.613 8.537 11.108 1.00 96.88 92 THR A N 1
ATOM 691 C CA . THR A 1 92 ? 3.830 8.177 12.301 1.00 96.88 92 THR A CA 1
ATOM 692 C C . THR A 1 92 ? 2.606 7.311 11.982 1.00 96.88 92 THR A C 1
ATOM 694 O O . THR A 1 92 ? 1.943 6.821 12.894 1.00 96.88 92 THR A O 1
ATOM 697 N N . LYS A 1 93 ? 2.269 7.125 10.700 1.00 97.81 93 LYS A N 1
ATOM 698 C CA . LYS A 1 93 ? 1.206 6.227 10.238 1.00 97.81 93 LYS A CA 1
ATOM 699 C C . LYS A 1 93 ? 1.820 4.907 9.778 1.00 97.81 93 LYS A C 1
ATOM 701 O O . LYS A 1 93 ? 2.830 4.904 9.084 1.00 97.81 93 LYS A O 1
ATOM 706 N N . SER A 1 94 ? 1.168 3.795 10.115 1.00 97.50 94 SER A N 1
ATOM 707 C CA . SER A 1 94 ? 1.552 2.476 9.596 1.00 97.50 94 SER A CA 1
ATOM 708 C C . SER A 1 94 ? 1.428 2.442 8.066 1.00 97.50 94 SER A C 1
ATOM 710 O O . SER A 1 94 ? 0.532 3.076 7.497 1.00 97.50 94 SER A O 1
ATOM 712 N N . SER A 1 95 ? 2.298 1.681 7.401 1.00 97.94 95 SER A N 1
ATOM 713 C CA . SER A 1 95 ? 2.208 1.350 5.974 1.00 97.94 95 SER A CA 1
ATOM 714 C C . SER A 1 95 ? 1.584 -0.023 5.702 1.00 97.94 95 SER A C 1
ATOM 716 O O . SER A 1 95 ? 1.544 -0.457 4.552 1.00 97.94 95 SER A O 1
ATOM 718 N N . ASP A 1 96 ? 1.076 -0.693 6.739 1.00 98.19 96 ASP A N 1
ATOM 719 C CA . ASP A 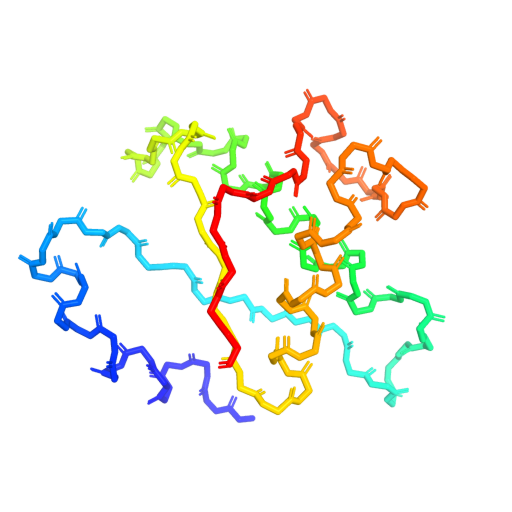1 96 ? 0.579 -2.064 6.639 1.00 98.19 96 ASP A CA 1
ATOM 720 C C . ASP A 1 96 ? -0.744 -2.137 5.886 1.00 98.19 96 ASP A C 1
ATOM 722 O O . ASP A 1 96 ? -1.560 -1.222 5.968 1.00 98.19 96 ASP A O 1
ATOM 726 N N . VAL A 1 97 ? -1.012 -3.244 5.211 1.00 97.75 97 VAL A N 1
ATOM 727 C CA . VAL A 1 97 ? -2.286 -3.480 4.515 1.00 97.75 97 VAL A CA 1
ATOM 728 C C . VAL A 1 97 ? -2.977 -4.727 5.054 1.00 97.75 97 VAL A C 1
ATOM 730 O O . VAL A 1 97 ? -2.324 -5.709 5.400 1.00 97.75 97 VAL A O 1
ATOM 733 N N . GLN A 1 98 ? -4.304 -4.687 5.140 1.00 97.31 98 GLN A N 1
ATOM 734 C CA . GLN A 1 98 ? -5.131 -5.770 5.681 1.00 97.31 98 GLN A CA 1
ATOM 735 C C . GLN A 1 98 ? -5.485 -6.830 4.629 1.00 97.31 98 GLN A C 1
ATOM 737 O O . GLN A 1 98 ? -5.855 -7.945 4.986 1.00 97.31 98 GLN A O 1
ATOM 742 N N . ALA A 1 99 ? -5.371 -6.499 3.342 1.00 97.12 99 ALA A N 1
ATOM 743 C CA . ALA A 1 99 ? -5.634 -7.418 2.242 1.00 97.12 99 ALA A CA 1
ATOM 744 C C . ALA A 1 99 ? -4.750 -7.098 1.033 1.00 97.12 99 ALA A C 1
ATOM 746 O O . ALA A 1 99 ? -4.444 -5.932 0.765 1.00 97.12 99 ALA A O 1
ATOM 747 N N . VAL A 1 100 ? -4.386 -8.139 0.285 1.00 96.94 100 VAL A N 1
ATOM 748 C CA . VAL A 1 100 ? -3.643 -8.046 -0.973 1.00 96.94 100 VAL A CA 1
ATOM 749 C C . VAL A 1 100 ? -4.391 -8.822 -2.050 1.00 96.94 100 VAL A C 1
ATOM 751 O O . VAL A 1 100 ? -4.705 -9.994 -1.856 1.00 96.94 100 VAL A O 1
ATOM 754 N N . CYS A 1 101 ? -4.614 -8.186 -3.198 1.00 93.31 101 CYS A N 1
ATOM 755 C CA . CYS A 1 101 ? -5.132 -8.827 -4.405 1.00 93.31 101 CYS A CA 1
ATOM 756 C C . CYS A 1 101 ? -4.173 -8.559 -5.575 1.00 93.31 101 CYS A C 1
ATOM 758 O O . CYS A 1 101 ? -4.073 -7.421 -6.036 1.00 93.31 101 CYS A O 1
ATOM 760 N N . ALA A 1 102 ? -3.478 -9.581 -6.068 1.00 86.38 102 ALA A N 1
ATOM 761 C CA . ALA A 1 102 ? -2.539 -9.474 -7.191 1.00 86.38 102 ALA A CA 1
ATOM 762 C C . ALA A 1 102 ? -3.09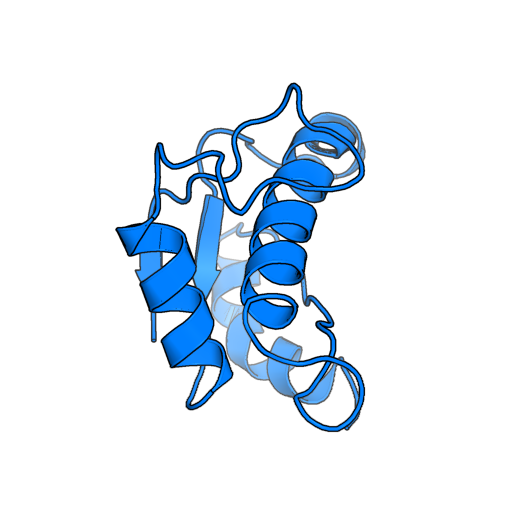0 -10.111 -8.469 1.00 86.38 102 ALA A C 1
ATOM 764 O O . ALA A 1 102 ? -3.948 -11.013 -8.346 1.00 86.38 102 ALA A O 1
#

Foldseek 3Di:
DPQCPCVVVCVVVVVVVDDDDGFDFDDCVRDNPPRRLLRLLVVLLVCLVCCVVVVHDNVAAAAEDDDVSLVSLVVQAVCFVPCPSHDDPNSVRGSHHPYGHD

Secondary structure (DSSP, 8-state):
--TTTTGGGGHHHHHTT----------TTT--TTHHHHHHHHHHHHHHHTHHHHT--TT--EEE--THHHHHHHHHHHTTT-GGG--SS-TTS----SEEE-

pLDDT: mean 93.6, std 6.77, range [61.22, 98.5]

Radius of gyration: 13.22 Å; chains: 1; bounding box: 37×24×32 Å